Protein AF-A0A8S3JJS0-F1 (afdb_monomer)

pLDDT: mean 83.99, std 10.05, range [61.09, 97.94]

Solvent-accessible surface area (backbone atoms only — not comparable to full-atom values): 3802 Å² total; per-residue (Å²): 108,41,60,72,76,35,48,53,57,52,37,59,71,54,32,60,65,91,69,47,85,46,74,68,40,41,55,52,34,50,59,52,14,59,74,66,61,51,71,65,52,56,52,49,16,52,50,50,41,53,56,49,60,73,44,42,76,79,49,76,76,51,84,84,128

Sequence (65 aa):
NPLDYCIWDELAHQVNWDAVTSKTTLINEVKRAVRKVSLDVVFESCSSWTTRLYRLPQVKGNYLR

Radius of gyration: 15.1 Å; Cα contacts (8 Å, |Δi|>4): 50; chains: 1; bounding box: 28×20×41 Å

Foldseek 3Di:
DLCPPQVVVQLVVQQPVVQDPDPVSVVVSSVVSNVVPDVVSSVVSVVVVVVVVVCCVVCVNDDDD

InterPro domains:
  IPR036397 Ribonuclease H superfamily [G3DSA:3.30.420.10] (1-64)

Secondary structure (DSSP, 8-state):
-HIIIIIHHHHHHHS-GGG-SSHHHHHHHHHHHHTTS-HHHHHHHHHHHHHHHHHGGGGTTPPP-

Organism: NCBI:txid392030

Mean predicted aligned error: 6.51 Å

Structure (mmCIF, N/CA/C/O backbone):
data_AF-A0A8S3JJS0-F1
#
_entry.id   AF-A0A8S3JJS0-F1
#
loop_
_atom_site.group_PDB
_atom_site.id
_atom_site.type_symbol
_atom_site.label_atom_id
_atom_site.label_alt_id
_atom_site.label_comp_id
_atom_site.label_asym_id
_atom_site.label_entity_id
_atom_site.label_seq_id
_atom_site.pdbx_PDB_ins_code
_atom_site.Cartn_x
_atom_site.Cartn_y
_atom_site.Cartn_z
_atom_site.occupancy
_atom_site.B_iso_or_equiv
_atom_site.auth_seq_id
_atom_site.auth_comp_id
_atom_site.auth_asym_id
_atom_site.auth_atom_id
_atom_site.pdbx_PDB_model_num
ATOM 1 N N . ASN A 1 1 ? 5.170 8.232 -10.505 1.00 65.06 1 ASN A N 1
ATOM 2 C CA . ASN A 1 1 ? 5.617 8.123 -9.111 1.00 65.06 1 ASN A CA 1
ATOM 3 C C . ASN A 1 1 ? 5.771 6.635 -8.805 1.00 65.06 1 ASN A C 1
ATOM 5 O O . ASN A 1 1 ? 4.806 5.925 -9.058 1.00 65.06 1 ASN A O 1
ATOM 9 N N . PRO A 1 2 ? 6.936 6.138 -8.354 1.00 61.72 2 PRO A N 1
ATOM 10 C CA . PRO A 1 2 ? 7.110 4.726 -7.982 1.00 61.72 2 PRO A CA 1
ATOM 11 C C . PRO A 1 2 ? 6.042 4.252 -6.988 1.00 61.72 2 PRO A C 1
ATOM 13 O O . PRO A 1 2 ? 5.462 3.178 -7.155 1.00 61.72 2 PRO A O 1
ATOM 16 N N . LEU A 1 3 ? 5.705 5.116 -6.025 1.00 64.31 3 LEU A N 1
ATOM 17 C CA . LEU A 1 3 ? 4.691 4.847 -5.008 1.00 64.31 3 LEU A CA 1
ATOM 18 C C . LEU A 1 3 ? 3.301 4.595 -5.617 1.00 64.31 3 LEU A C 1
ATOM 20 O O . LEU A 1 3 ? 2.533 3.814 -5.063 1.00 64.31 3 LEU A O 1
ATOM 24 N N . ASP A 1 4 ? 3.008 5.194 -6.778 1.00 65.81 4 ASP A N 1
ATOM 25 C CA . ASP A 1 4 ? 1.668 5.155 -7.369 1.00 65.81 4 ASP A CA 1
ATOM 26 C C . ASP A 1 4 ? 1.318 3.865 -8.101 1.00 65.81 4 ASP A C 1
ATOM 28 O O . ASP A 1 4 ? 0.143 3.625 -8.353 1.00 65.81 4 ASP A O 1
ATOM 32 N N . TYR A 1 5 ? 2.301 3.041 -8.463 1.00 63.53 5 TYR A N 1
ATOM 33 C CA . TYR A 1 5 ? 2.045 1.939 -9.396 1.00 63.53 5 TYR A CA 1
ATOM 34 C C . TYR A 1 5 ? 2.039 0.549 -8.782 1.00 63.53 5 TYR A C 1
ATOM 36 O O . TYR A 1 5 ? 1.485 -0.355 -9.393 1.00 63.53 5 TYR A O 1
ATOM 44 N N . CYS A 1 6 ? 2.629 0.381 -7.601 1.00 74.19 6 CYS A N 1
ATOM 45 C CA . CYS A 1 6 ? 2.698 -0.924 -6.941 1.00 74.19 6 CYS A CA 1
ATOM 46 C C . CYS A 1 6 ? 2.416 -0.806 -5.441 1.00 74.19 6 CYS A C 1
ATOM 48 O O . CYS A 1 6 ? 1.709 -1.629 -4.877 1.00 74.19 6 CYS A O 1
ATOM 50 N N . ILE A 1 7 ? 2.925 0.247 -4.788 1.00 81.50 7 ILE A N 1
ATOM 51 C CA . ILE A 1 7 ? 2.838 0.369 -3.328 1.00 81.50 7 ILE A CA 1
ATOM 52 C C . ILE A 1 7 ? 1.419 0.714 -2.874 1.00 81.50 7 ILE A C 1
ATOM 54 O O . ILE A 1 7 ? 0.951 0.112 -1.914 1.00 81.50 7 ILE A O 1
ATOM 58 N N . TRP A 1 8 ? 0.712 1.637 -3.539 1.00 82.88 8 TRP A N 1
ATOM 59 C CA . TRP A 1 8 ? -0.684 1.922 -3.170 1.00 82.88 8 TRP A CA 1
ATOM 60 C C . TRP A 1 8 ? -1.625 0.748 -3.421 1.00 82.88 8 TRP A C 1
ATOM 62 O O . TRP A 1 8 ? -2.522 0.530 -2.613 1.00 82.88 8 TRP A O 1
ATOM 72 N N . ASP A 1 9 ? -1.411 0.003 -4.505 1.00 84.31 9 ASP A N 1
ATOM 73 C CA . ASP A 1 9 ? -2.227 -1.162 -4.844 1.00 84.31 9 ASP A CA 1
ATOM 74 C C . ASP A 1 9 ? -2.039 -2.282 -3.812 1.00 84.31 9 ASP A C 1
ATOM 76 O O . ASP A 1 9 ? -3.005 -2.745 -3.209 1.00 84.31 9 ASP A O 1
ATOM 80 N N . GLU A 1 10 ? -0.789 -2.632 -3.496 1.00 86.81 10 GLU A N 1
ATOM 81 C CA . GLU A 1 10 ? -0.481 -3.603 -2.442 1.00 86.81 10 GLU A CA 1
ATOM 82 C C . GLU A 1 10 ? -1.010 -3.139 -1.079 1.00 86.81 10 GLU A C 1
ATOM 84 O O . GLU A 1 10 ? -1.621 -3.901 -0.331 1.00 86.81 10 GLU A O 1
ATOM 89 N N . LEU A 1 11 ? -0.825 -1.860 -0.747 1.00 88.31 11 LEU A N 1
ATOM 90 C CA . LEU A 1 11 ? -1.297 -1.310 0.517 1.00 88.31 11 LEU A CA 1
ATOM 91 C C . LEU A 1 11 ? -2.824 -1.383 0.628 1.00 88.31 11 LEU A C 1
ATOM 93 O O . LEU A 1 11 ? -3.329 -1.735 1.693 1.00 88.31 11 LEU A O 1
ATOM 97 N N . ALA A 1 12 ? -3.554 -1.105 -0.453 1.00 89.38 12 ALA A N 1
ATOM 98 C CA . ALA A 1 12 ? -5.005 -1.243 -0.489 1.00 89.38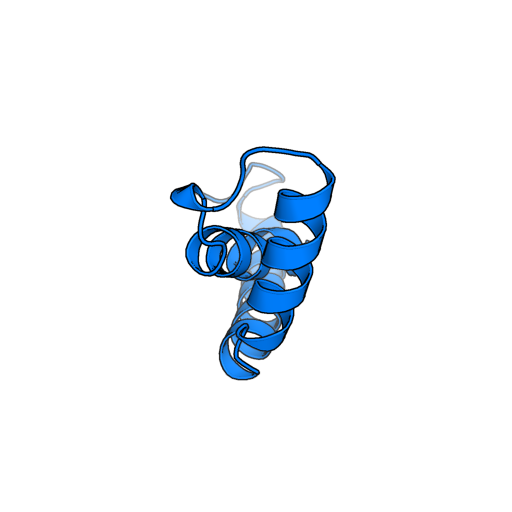 12 ALA A CA 1
ATOM 99 C C . ALA A 1 12 ? -5.455 -2.707 -0.348 1.00 89.38 12 ALA A C 1
ATOM 101 O O . ALA A 1 12 ? -6.437 -2.960 0.350 1.00 89.38 12 ALA A O 1
ATOM 102 N N . HIS A 1 13 ? -4.725 -3.662 -0.933 1.00 91.31 13 HIS A N 1
ATOM 103 C CA . HIS A 1 13 ? -4.990 -5.097 -0.769 1.00 91.31 13 HIS A CA 1
ATOM 104 C C . HIS A 1 13 ? -4.718 -5.605 0.657 1.00 91.31 13 HIS A C 1
ATOM 106 O O . HIS A 1 13 ? -5.416 -6.493 1.144 1.00 91.31 13 HIS A O 1
ATOM 112 N N . GLN A 1 14 ? -3.722 -5.048 1.352 1.00 93.19 14 GLN A N 1
ATOM 113 C CA . GLN A 1 14 ? -3.345 -5.483 2.705 1.00 93.19 14 GLN A CA 1
ATOM 114 C C . GLN A 1 14 ? -4.220 -4.886 3.821 1.00 93.19 14 GLN A C 1
ATOM 116 O O . GLN A 1 14 ? -4.256 -5.422 4.941 1.00 93.19 14 GLN A O 1
ATOM 121 N N . VAL A 1 15 ? -4.910 -3.774 3.550 1.00 94.75 15 VAL A N 1
ATOM 122 C CA . VAL A 1 15 ? -5.869 -3.168 4.484 1.00 94.75 15 VAL A CA 1
ATOM 123 C C . VAL A 1 15 ? -7.086 -4.080 4.631 1.00 94.75 15 VAL A C 1
ATOM 125 O O . VAL A 1 15 ? -7.708 -4.478 3.651 1.00 94.75 15 VAL A O 1
ATOM 128 N N . ASN A 1 16 ? -7.463 -4.388 5.876 1.00 94.94 16 ASN A N 1
ATOM 129 C CA . ASN A 1 16 ? -8.730 -5.063 6.136 1.00 94.94 16 ASN A CA 1
ATOM 130 C C . ASN A 1 16 ? -9.853 -4.022 6.184 1.00 94.94 16 ASN A C 1
ATOM 132 O O . ASN A 1 16 ? -10.114 -3.439 7.238 1.00 94.94 16 ASN A O 1
ATOM 136 N N . TRP A 1 17 ? -10.499 -3.786 5.045 1.00 95.56 17 TRP A N 1
ATOM 137 C CA . TRP A 1 17 ? -11.552 -2.777 4.910 1.00 95.56 17 TRP A CA 1
ATOM 138 C C . TRP A 1 17 ? -12.776 -3.051 5.789 1.00 95.56 17 TRP A C 1
ATOM 140 O O . TRP A 1 17 ? -13.375 -2.099 6.283 1.00 95.56 17 TRP A O 1
ATOM 150 N N . ASP A 1 18 ? -13.076 -4.315 6.092 1.00 96.62 18 ASP A N 1
ATOM 151 C CA . ASP A 1 18 ? -14.197 -4.686 6.966 1.00 96.62 18 ASP A CA 1
ATOM 152 C C . ASP A 1 18 ? -13.980 -4.231 8.419 1.00 96.62 18 ASP A C 1
ATOM 154 O O . ASP A 1 18 ? -14.931 -3.987 9.161 1.00 96.62 18 ASP A O 1
ATOM 158 N N . ALA A 1 19 ? -12.719 -4.071 8.837 1.00 94.12 19 ALA A N 1
ATOM 159 C CA . ALA A 1 19 ? -12.368 -3.546 10.155 1.00 94.12 19 ALA A CA 1
ATOM 160 C C . ALA A 1 19 ? -12.400 -2.005 10.217 1.00 94.12 19 ALA A C 1
ATOM 162 O O . ALA A 1 19 ? -12.256 -1.421 11.297 1.00 94.12 19 ALA A O 1
ATOM 163 N N . VAL A 1 20 ? -12.568 -1.320 9.079 1.00 96.38 20 VAL A N 1
ATOM 164 C CA . VAL A 1 20 ? -12.518 0.141 8.991 1.00 96.38 20 VAL A CA 1
ATOM 165 C C . VAL A 1 20 ? -13.909 0.740 9.197 1.00 96.38 20 VAL A C 1
ATOM 167 O O . VAL A 1 20 ? -14.678 0.927 8.262 1.00 96.38 20 VAL A O 1
ATOM 170 N N . THR A 1 21 ? -14.213 1.120 10.436 1.00 97.50 21 THR A N 1
ATOM 171 C CA . THR A 1 21 ? -15.491 1.765 10.807 1.00 97.50 21 THR A CA 1
ATOM 172 C C . THR A 1 21 ? -15.344 3.235 11.204 1.00 97.50 21 THR A C 1
ATOM 174 O O . THR A 1 21 ? -16.323 3.964 11.334 1.00 97.50 21 THR A O 1
ATOM 177 N N . SER A 1 22 ? -14.111 3.696 11.411 1.00 97.62 22 SER A N 1
ATOM 178 C CA . SER A 1 22 ? -13.783 5.054 11.832 1.00 97.62 22 SER A CA 1
ATOM 179 C C . SER A 1 22 ? -12.423 5.496 11.287 1.00 97.62 22 SER A C 1
ATOM 181 O O . SER A 1 22 ? -11.599 4.691 10.847 1.00 97.62 22 SER A O 1
ATOM 183 N N . LYS A 1 23 ? -12.132 6.796 11.395 1.00 97.19 23 LYS A N 1
ATOM 184 C CA . LYS A 1 23 ? -10.799 7.337 11.089 1.00 97.19 23 LYS A CA 1
ATOM 185 C C . LYS A 1 23 ? -9.695 6.643 11.899 1.00 97.19 23 LYS A C 1
ATOM 187 O O . LYS A 1 23 ? -8.615 6.392 11.375 1.00 97.19 23 LYS A O 1
ATOM 192 N N . THR A 1 24 ? -9.956 6.317 13.162 1.00 97.94 24 THR A N 1
ATOM 193 C CA . THR A 1 24 ? -8.976 5.663 14.039 1.00 97.94 24 THR A CA 1
ATOM 194 C C . THR A 1 24 ? -8.669 4.243 13.574 1.00 97.94 24 THR A C 1
ATOM 196 O O . THR A 1 24 ? -7.500 3.873 13.471 1.00 97.94 24 THR A O 1
ATOM 199 N N . THR A 1 25 ? -9.698 3.461 13.237 1.00 96.88 25 THR A N 1
ATOM 200 C CA . THR A 1 25 ? -9.513 2.097 12.719 1.00 96.88 25 THR A CA 1
ATOM 201 C C . THR A 1 25 ? -8.831 2.111 11.354 1.00 96.88 25 THR A C 1
ATOM 203 O O . THR A 1 25 ? -7.954 1.288 11.126 1.00 96.88 25 THR A O 1
ATOM 206 N N . LEU A 1 26 ? -9.127 3.100 10.498 1.00 96.06 26 LEU A N 1
ATOM 207 C CA . LEU A 1 26 ? -8.408 3.302 9.235 1.00 96.06 26 LEU A CA 1
ATOM 208 C C . LEU A 1 26 ? -6.911 3.535 9.469 1.00 96.06 26 LEU A C 1
ATOM 210 O O . LEU A 1 26 ? -6.081 2.867 8.863 1.00 96.06 26 LEU A O 1
ATOM 214 N N . ILE A 1 27 ? -6.548 4.461 10.363 1.00 96.12 27 ILE A N 1
ATOM 215 C CA . ILE A 1 27 ? -5.137 4.756 10.664 1.00 96.12 27 ILE A CA 1
ATOM 216 C C . ILE A 1 27 ? -4.417 3.506 11.184 1.00 96.12 27 ILE A C 1
ATOM 218 O O . ILE A 1 27 ? -3.275 3.246 10.797 1.00 96.12 27 ILE A O 1
ATOM 222 N N . ASN A 1 28 ? -5.068 2.734 12.055 1.00 96.25 28 ASN A N 1
ATOM 223 C CA . ASN A 1 28 ? -4.496 1.505 12.600 1.00 96.25 28 ASN A CA 1
ATOM 224 C C . ASN A 1 28 ? -4.308 0.437 11.517 1.00 96.25 28 ASN A C 1
ATOM 226 O O . ASN A 1 28 ? -3.234 -0.162 11.441 1.00 96.25 28 ASN A O 1
ATOM 230 N N . GLU A 1 29 ? -5.302 0.248 10.650 1.00 95.44 29 GLU A N 1
ATOM 231 C CA . GLU A 1 29 ? -5.229 -0.716 9.555 1.00 95.44 29 GLU A CA 1
ATOM 232 C C . GLU A 1 29 ? -4.190 -0.331 8.506 1.00 95.44 29 GLU A C 1
ATOM 234 O O . GLU A 1 29 ? -3.406 -1.183 8.101 1.00 95.44 29 GLU A O 1
ATOM 239 N N . VAL A 1 30 ? -4.080 0.949 8.145 1.00 93.75 30 VAL A N 1
ATOM 240 C CA . VAL A 1 30 ? -3.022 1.427 7.241 1.00 93.75 30 VAL A CA 1
ATOM 241 C C . VAL A 1 30 ? -1.640 1.178 7.849 1.00 93.75 30 VAL A C 1
ATOM 243 O O . VAL A 1 30 ? -0.762 0.634 7.184 1.00 93.75 30 VAL A O 1
ATOM 246 N N . LYS A 1 31 ? -1.432 1.491 9.136 1.00 93.75 31 LYS A N 1
ATOM 247 C CA . LYS A 1 31 ? -0.158 1.196 9.822 1.00 93.75 31 LYS A CA 1
ATOM 248 C C . LYS A 1 31 ? 0.158 -0.302 9.851 1.00 93.75 31 LYS A C 1
ATOM 250 O O . LYS A 1 31 ? 1.328 -0.674 9.753 1.00 93.75 31 LYS A O 1
ATOM 255 N N . ARG A 1 32 ? -0.858 -1.155 10.006 1.00 94.25 32 ARG A N 1
ATOM 256 C CA . ARG A 1 32 ? -0.718 -2.617 9.957 1.00 94.25 32 ARG A CA 1
ATOM 257 C C . ARG A 1 32 ? -0.360 -3.087 8.546 1.00 94.25 32 ARG A C 1
ATOM 259 O O . ARG A 1 32 ? 0.568 -3.877 8.409 1.00 94.25 32 ARG A O 1
ATOM 266 N N . ALA A 1 33 ? -1.055 -2.584 7.530 1.00 92.31 33 ALA A N 1
ATOM 267 C CA . ALA A 1 33 ? -0.851 -2.916 6.123 1.00 92.31 33 ALA A CA 1
ATOM 268 C C . ALA A 1 33 ? 0.554 -2.532 5.639 1.00 92.31 33 ALA A C 1
ATOM 270 O O . ALA A 1 33 ? 1.231 -3.359 5.040 1.00 92.31 33 ALA A O 1
ATOM 271 N N . VAL A 1 34 ? 1.055 -1.343 6.001 1.00 89.94 34 VAL A N 1
ATOM 272 C CA . VAL A 1 34 ? 2.425 -0.902 5.663 1.00 89.94 34 VAL A CA 1
ATOM 273 C C . VAL A 1 34 ? 3.486 -1.901 6.134 1.00 89.94 34 VAL A C 1
ATOM 275 O O . VAL A 1 34 ? 4.452 -2.146 5.423 1.00 89.94 34 VAL A O 1
ATOM 278 N N . ARG A 1 35 ? 3.310 -2.519 7.311 1.00 89.31 35 ARG A N 1
ATOM 279 C CA . ARG A 1 35 ? 4.259 -3.519 7.842 1.00 89.31 35 ARG A CA 1
ATOM 280 C C . ARG A 1 35 ? 4.240 -4.845 7.081 1.00 89.31 35 ARG A C 1
ATOM 282 O O . ARG A 1 35 ? 5.126 -5.664 7.298 1.00 89.31 35 ARG A O 1
ATOM 289 N N . LYS A 1 36 ? 3.211 -5.078 6.268 1.00 87.88 36 LYS A N 1
ATOM 290 C CA . LYS A 1 36 ? 3.036 -6.293 5.468 1.00 87.88 36 LYS A CA 1
ATOM 291 C C . LYS A 1 36 ? 3.487 -6.131 4.025 1.00 87.88 36 LYS A C 1
ATOM 293 O O . LYS A 1 36 ? 3.659 -7.143 3.357 1.00 87.88 36 LYS A O 1
ATOM 298 N N . VAL A 1 37 ? 3.686 -4.896 3.561 1.00 85.31 37 VAL A N 1
ATOM 299 C CA . VAL A 1 37 ? 4.268 -4.641 2.243 1.00 85.31 37 VAL A CA 1
ATOM 300 C C . VAL A 1 37 ? 5.652 -5.281 2.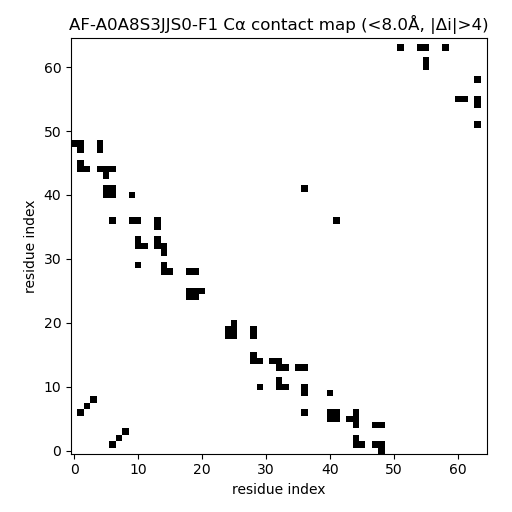217 1.00 85.31 37 VAL A C 1
ATOM 302 O O . VAL A 1 37 ? 6.519 -4.941 3.027 1.00 85.31 37 VAL A O 1
ATOM 305 N N . SER A 1 38 ? 5.840 -6.248 1.323 1.00 83.75 38 SER A N 1
ATOM 306 C CA . SER A 1 38 ? 7.111 -6.950 1.202 1.00 83.75 38 SER A CA 1
ATOM 307 C C . SER A 1 38 ? 8.174 -6.035 0.596 1.00 83.75 38 SER A C 1
ATOM 309 O O . SER A 1 38 ? 7.885 -5.106 -0.162 1.00 83.75 38 SER A O 1
ATOM 311 N N . LEU A 1 39 ? 9.438 -6.315 0.915 1.00 83.62 39 LEU A N 1
ATOM 312 C CA . LEU A 1 39 ? 10.563 -5.610 0.306 1.00 83.62 39 LEU A CA 1
ATOM 313 C C . LEU A 1 39 ? 10.596 -5.820 -1.221 1.00 83.62 39 LEU A C 1
ATOM 315 O O . LEU A 1 39 ? 10.963 -4.908 -1.958 1.00 83.62 39 LEU A O 1
ATOM 319 N N . ASP A 1 40 ? 10.141 -6.982 -1.692 1.00 84.62 40 ASP A N 1
ATOM 320 C CA . ASP A 1 40 ? 10.058 -7.310 -3.11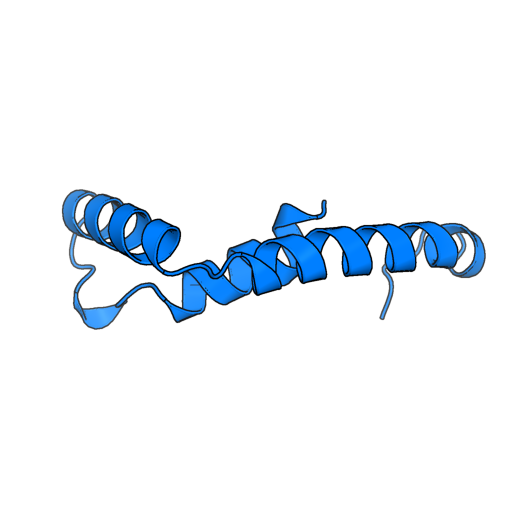7 1.00 84.62 40 ASP A CA 1
ATOM 321 C C . ASP A 1 40 ? 9.106 -6.370 -3.867 1.00 84.62 40 ASP A C 1
ATOM 323 O O . ASP A 1 40 ? 9.474 -5.858 -4.922 1.00 84.62 40 ASP A O 1
ATOM 327 N N . VAL A 1 41 ? 7.944 -6.039 -3.289 1.00 81.75 41 VAL A N 1
ATOM 328 C CA . VAL A 1 41 ? 7.002 -5.064 -3.873 1.00 81.75 41 VAL A CA 1
ATOM 329 C C . VAL A 1 41 ? 7.633 -3.669 -3.975 1.00 81.75 41 VAL A C 1
ATOM 331 O O . VAL A 1 41 ? 7.397 -2.933 -4.937 1.00 81.75 41 VAL A O 1
ATOM 334 N N . VAL A 1 42 ? 8.485 -3.294 -3.015 1.00 80.50 42 VAL A N 1
ATOM 335 C CA . VAL A 1 42 ? 9.225 -2.021 -3.059 1.00 80.50 42 VAL A CA 1
ATOM 336 C C . VAL A 1 42 ? 10.265 -2.029 -4.183 1.00 80.50 42 VAL A C 1
ATOM 338 O O . VAL A 1 42 ? 10.400 -1.039 -4.908 1.00 80.50 42 VAL A O 1
ATOM 341 N N . PHE A 1 43 ? 10.986 -3.133 -4.378 1.00 83.50 43 PHE A N 1
ATOM 342 C CA . PHE A 1 43 ? 11.929 -3.252 -5.491 1.00 83.50 43 PHE A CA 1
ATOM 343 C C . PHE A 1 43 ? 11.227 -3.292 -6.851 1.00 83.50 43 PHE A C 1
ATOM 345 O O . PHE A 1 43 ? 11.676 -2.628 -7.792 1.00 83.50 43 PHE A O 1
ATOM 352 N N . GLU A 1 44 ? 10.101 -3.994 -6.952 1.00 82.12 44 GLU A N 1
ATOM 353 C CA . GLU A 1 44 ? 9.279 -4.044 -8.15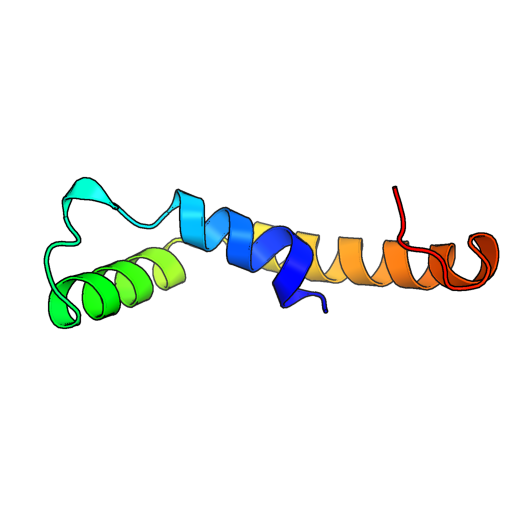9 1.00 82.12 44 GLU A CA 1
ATOM 354 C C . GLU A 1 44 ? 8.737 -2.657 -8.525 1.00 82.12 44 GLU A C 1
ATOM 356 O O . GLU A 1 44 ? 8.844 -2.236 -9.677 1.00 82.12 44 GLU A O 1
ATOM 361 N N . SER A 1 45 ? 8.271 -1.888 -7.537 1.00 81.19 45 SER A N 1
ATOM 362 C CA . SER A 1 45 ? 7.866 -0.485 -7.693 1.00 81.19 45 SER A CA 1
ATOM 363 C C . SER A 1 45 ? 8.970 0.382 -8.319 1.00 81.19 45 SER A C 1
ATOM 365 O O . SER A 1 45 ? 8.731 1.111 -9.292 1.00 81.19 45 SER A O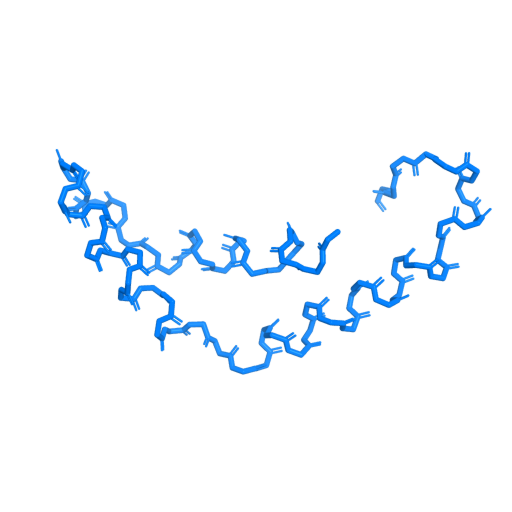 1
ATOM 367 N N . CYS A 1 46 ? 10.200 0.274 -7.811 1.00 82.75 46 CYS A N 1
ATOM 368 C CA . CYS A 1 46 ? 11.361 1.001 -8.330 1.00 82.75 46 CYS A CA 1
ATOM 369 C C . CYS A 1 46 ? 11.734 0.569 -9.761 1.00 82.75 46 CYS A C 1
ATOM 371 O O . CYS A 1 46 ? 12.030 1.413 -10.619 1.00 82.75 46 CYS A O 1
ATOM 373 N N . SER A 1 47 ? 11.684 -0.734 -10.043 1.00 81.44 47 SER A N 1
ATOM 374 C CA . SER A 1 47 ? 11.973 -1.296 -11.369 1.00 81.44 47 SER A CA 1
ATOM 375 C C . SER A 1 47 ? 10.916 -0.899 -12.410 1.00 81.44 47 SER A C 1
ATOM 377 O O . SER A 1 47 ? 11.241 -0.433 -13.510 1.00 81.44 47 SER A O 1
ATOM 379 N N . SER A 1 48 ? 9.636 -0.984 -12.037 1.00 80.25 48 SER A N 1
ATOM 380 C CA . SER A 1 48 ? 8.491 -0.564 -12.848 1.00 80.25 48 SER A CA 1
ATOM 381 C C . SER A 1 48 ? 8.575 0.923 -13.189 1.00 80.25 48 SER A C 1
ATOM 383 O O . SER A 1 48 ? 8.451 1.302 -14.357 1.00 80.25 48 SER A O 1
ATOM 385 N N . TRP A 1 49 ? 8.891 1.778 -12.211 1.00 79.31 49 TRP A N 1
ATOM 386 C CA . TRP A 1 49 ? 9.103 3.206 -12.457 1.00 79.31 49 TRP A CA 1
ATOM 387 C C . TRP A 1 49 ? 10.202 3.467 -13.490 1.00 79.31 49 TRP A C 1
ATOM 389 O O . TRP A 1 49 ? 9.993 4.232 -14.434 1.00 79.31 49 TRP A O 1
ATOM 399 N N . THR A 1 50 ? 11.343 2.797 -13.344 1.00 78.31 50 THR A N 1
ATOM 400 C CA . THR A 1 50 ? 12.482 2.944 -14.258 1.00 78.31 50 THR A CA 1
ATOM 401 C C . THR A 1 50 ? 12.101 2.511 -15.675 1.00 78.31 50 THR A C 1
ATOM 403 O O . THR A 1 50 ? 1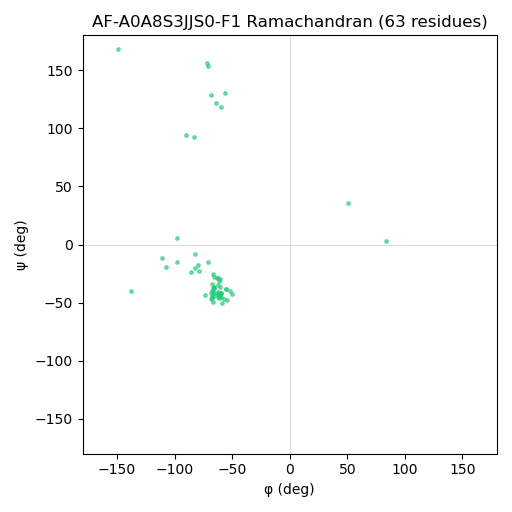2.326 3.243 -16.638 1.00 78.31 50 THR A O 1
ATOM 406 N N . THR A 1 51 ? 11.410 1.377 -15.808 1.00 79.94 51 THR A N 1
ATOM 407 C CA . THR A 1 51 ? 10.896 0.879 -17.093 1.00 79.94 51 THR A CA 1
ATOM 408 C C . THR A 1 51 ? 9.918 1.864 -17.742 1.00 79.94 51 THR A C 1
ATOM 410 O O . THR A 1 51 ? 9.979 2.108 -18.949 1.00 79.94 51 THR A O 1
ATOM 413 N N . ARG A 1 52 ? 9.027 2.476 -16.956 1.00 76.81 52 ARG A N 1
ATOM 414 C CA . ARG A 1 52 ? 8.080 3.491 -17.446 1.00 76.81 52 ARG A CA 1
ATOM 415 C C . ARG A 1 52 ? 8.785 4.767 -17.894 1.00 76.81 52 ARG A C 1
ATOM 417 O O . ARG A 1 52 ? 8.392 5.339 -18.910 1.00 76.81 52 ARG A O 1
ATOM 424 N N . LEU A 1 53 ? 9.838 5.179 -17.189 1.00 79.25 53 LEU A N 1
ATOM 425 C CA . LEU A 1 53 ? 10.663 6.325 -17.567 1.00 79.25 53 LEU A CA 1
ATOM 426 C C . LEU A 1 53 ? 11.305 6.128 -18.946 1.00 79.25 53 LEU A C 1
ATOM 428 O O . LEU A 1 53 ? 11.263 7.034 -19.773 1.00 79.25 53 LEU A O 1
ATOM 432 N N . TYR A 1 54 ? 11.800 4.925 -19.238 1.00 81.00 54 TYR A N 1
ATOM 433 C CA . TYR A 1 54 ? 12.334 4.596 -20.564 1.00 81.00 54 TYR A CA 1
ATOM 434 C C . TYR A 1 54 ? 11.276 4.595 -21.677 1.00 81.00 54 TYR A C 1
ATOM 436 O O . TYR A 1 54 ? 11.604 4.859 -22.834 1.00 81.00 54 TYR A O 1
ATOM 444 N N . ARG A 1 55 ? 10.007 4.321 -21.353 1.00 78.25 55 ARG A N 1
ATOM 445 C CA . ARG A 1 55 ? 8.903 4.305 -22.331 1.00 78.25 55 ARG A CA 1
ATOM 446 C C . ARG A 1 55 ? 8.287 5.683 -22.576 1.00 78.25 55 ARG A C 1
ATOM 448 O O . ARG A 1 55 ? 7.739 5.908 -23.649 1.00 78.25 55 ARG A O 1
ATOM 455 N N . LEU A 1 56 ? 8.399 6.618 -21.632 1.00 79.25 56 LEU A N 1
ATOM 456 C CA . LEU A 1 56 ? 7.832 7.974 -21.726 1.00 79.25 56 LEU A CA 1
ATOM 457 C C . LEU A 1 56 ? 8.163 8.731 -23.036 1.00 79.25 56 LEU A C 1
ATOM 459 O O . LEU A 1 56 ? 7.248 9.320 -23.619 1.00 79.25 56 LEU A O 1
ATOM 463 N N . PRO A 1 57 ? 9.404 8.690 -23.563 1.00 78.06 57 PRO A N 1
ATOM 464 C CA . PRO A 1 57 ? 9.734 9.321 -24.844 1.00 78.06 57 PRO A CA 1
ATOM 465 C C . PRO A 1 57 ? 8.981 8.712 -26.038 1.00 78.06 57 PRO A C 1
ATOM 467 O O . PRO A 1 57 ? 8.696 9.406 -27.011 1.00 78.06 57 PRO A O 1
ATOM 470 N N . GLN A 1 58 ? 8.624 7.427 -25.961 1.00 78.81 58 GLN A N 1
ATOM 471 C CA . GLN A 1 58 ? 7.983 6.678 -27.048 1.00 78.81 58 GLN A CA 1
ATOM 472 C C . GLN A 1 58 ? 6.480 6.981 -27.160 1.00 78.81 58 GLN A C 1
ATOM 474 O O . GLN A 1 58 ? 5.900 6.843 -28.234 1.00 78.81 58 GLN A O 1
ATOM 479 N N . VAL A 1 59 ? 5.855 7.450 -26.074 1.00 74.94 59 VAL A N 1
ATOM 480 C CA . VAL A 1 59 ? 4.426 7.820 -26.021 1.00 74.94 59 VAL A CA 1
ATOM 481 C C . VAL A 1 59 ? 4.164 9.320 -26.195 1.00 74.94 59 VAL A 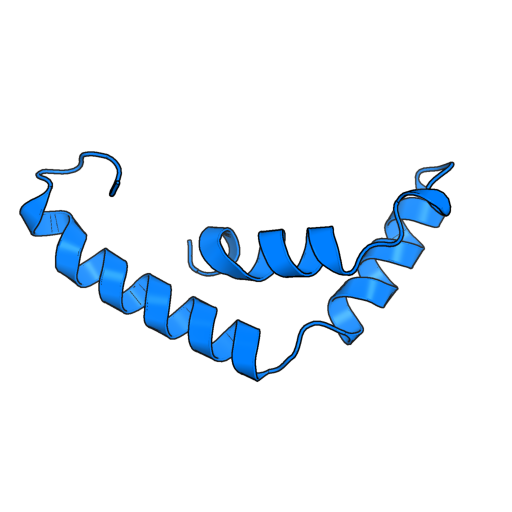C 1
ATOM 483 O O . VAL A 1 59 ? 3.013 9.745 -26.093 1.00 74.94 59 VAL A O 1
ATOM 486 N N . LYS A 1 60 ? 5.193 10.133 -26.491 1.00 78.19 60 LYS A N 1
ATOM 487 C CA . LYS A 1 60 ? 5.081 11.597 -26.684 1.00 78.19 60 LYS A CA 1
ATOM 488 C C . LYS A 1 60 ? 4.331 12.307 -25.541 1.00 78.19 60 LYS A C 1
ATOM 490 O O . LYS A 1 60 ? 3.579 13.246 -25.777 1.00 78.19 60 LYS A O 1
ATOM 495 N N . GLY A 1 61 ? 4.509 11.831 -24.308 1.00 69.31 61 GLY A N 1
ATOM 496 C CA . GLY A 1 61 ? 3.850 12.395 -23.125 1.00 69.31 61 GLY A CA 1
ATOM 497 C C . GLY A 1 61 ? 2.422 11.902 -22.850 1.00 69.31 61 GLY A C 1
ATOM 498 O O . GLY A 1 61 ? 1.821 12.361 -21.884 1.00 69.31 61 GLY A O 1
ATOM 499 N N . ASN A 1 62 ? 1.877 10.959 -23.628 1.00 77.12 62 ASN A N 1
ATOM 500 C CA . ASN A 1 62 ? 0.605 10.310 -23.290 1.00 77.12 62 ASN A CA 1
ATOM 501 C C . ASN A 1 62 ? 0.752 9.343 -22.105 1.00 77.12 62 ASN A C 1
ATOM 503 O O . ASN A 1 62 ? 1.830 8.794 -21.857 1.00 77.12 62 ASN A O 1
ATOM 507 N N . TYR A 1 63 ? -0.359 9.084 -21.406 1.00 73.06 63 TYR A N 1
ATOM 508 C CA . TYR A 1 63 ? -0.414 8.024 -20.402 1.00 73.06 63 TYR A CA 1
ATOM 509 C C . TYR A 1 63 ? -0.024 6.678 -21.024 1.00 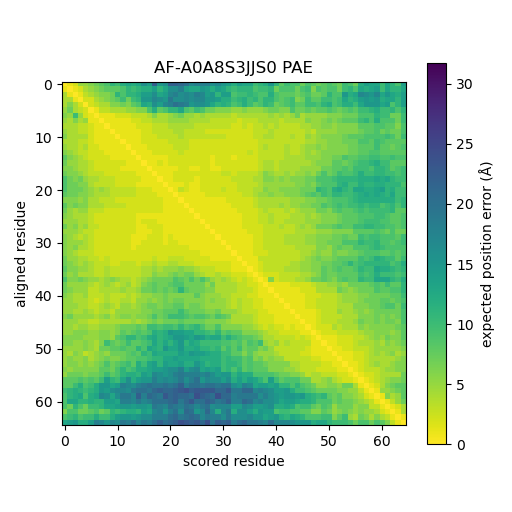73.06 63 TYR A C 1
ATOM 511 O O . TYR A 1 63 ? -0.537 6.283 -22.071 1.00 73.06 63 TYR A O 1
ATOM 519 N N . LEU A 1 64 ? 0.896 5.979 -20.358 1.00 69.12 64 LEU A N 1
ATOM 520 C CA . LEU A 1 64 ? 1.269 4.607 -20.695 1.00 69.12 64 LEU A CA 1
ATOM 521 C C . LEU A 1 64 ? 0.043 3.705 -20.475 1.00 69.12 64 LEU A C 1
ATOM 523 O O . LEU A 1 64 ? -0.497 3.704 -19.368 1.00 69.12 64 LEU A O 1
ATOM 527 N N . ARG A 1 65 ? -0.390 3.005 -21.532 1.00 61.09 65 ARG A N 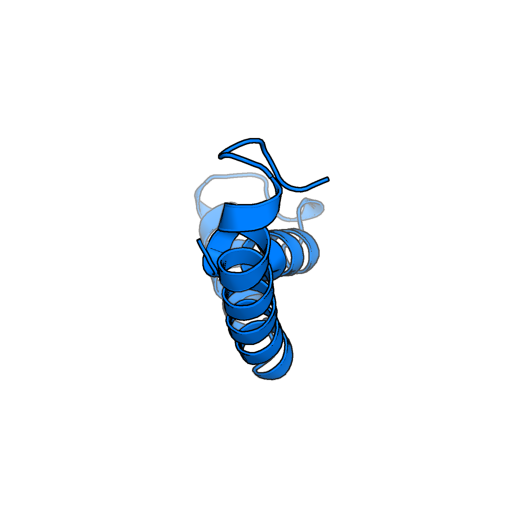1
ATOM 528 C CA . ARG A 1 65 ? -1.414 1.952 -21.475 1.00 61.09 65 ARG A CA 1
ATOM 529 C C . ARG A 1 65 ? -0.834 0.651 -20.942 1.00 61.09 65 ARG A C 1
ATOM 531 O O . ARG A 1 65 ? 0.350 0.377 -21.251 1.00 61.09 65 ARG A O 1
#